Protein AF-R8W8S2-F1 (afdb_monomer_lite)

pLDDT: mean 84.97, std 9.74, range [51.38, 93.69]

Sequence (87 aa):
MNDCIKAEMEYREWRECPLWYCVKTLLRADGKMESEIVSDEKTKIPIAIQSLEKPQDGVFEDASGTTYYTYHQGYEAAAKQVAAASI

Secondary structure (DSSP, 8-state):
-HHHHHHHHHHHHHHHSPEEEEEEEEEETTS-EEEEE-B-TTT-PBPEEE-SSPPPPEEEEETTEEEEEEEEESHHHHHHHHHHTT-

Organism: NCBI:txid1203606

Radius of gyration: 16.97 Å; chains: 1; bounding box: 44×24×46 Å

Structure (mmCIF, N/CA/C/O backbone):
data_AF-R8W8S2-F1
#
_entry.id   AF-R8W8S2-F1
#
loop_
_atom_site.group_PDB
_atom_site.id
_atom_site.type_symbol
_atom_site.label_atom_id
_atom_site.label_alt_id
_atom_site.label_comp_id
_atom_site.label_asym_id
_atom_site.label_entity_id
_atom_site.label_seq_id
_atom_site.pdbx_PDB_ins_code
_atom_site.Cartn_x
_atom_site.Cartn_y
_atom_site.Cartn_z
_atom_site.occupancy
_atom_site.B_iso_or_equiv
_atom_site.auth_seq_id
_atom_site.auth_comp_id
_atom_site.auth_asym_id
_atom_site.auth_atom_id
_atom_site.pdbx_PDB_model_num
ATOM 1 N N . MET A 1 1 ? 29.539 3.924 -29.828 1.00 51.38 1 MET A N 1
ATOM 2 C CA . MET A 1 1 ? 28.867 2.604 -29.798 1.00 51.38 1 MET A CA 1
ATOM 3 C C . MET A 1 1 ? 28.556 2.118 -28.376 1.00 51.38 1 MET A C 1
ATOM 5 O O . MET A 1 1 ? 27.646 1.318 -28.240 1.00 51.38 1 MET A O 1
ATOM 9 N N . ASN A 1 2 ? 29.215 2.643 -27.328 1.00 61.66 2 ASN A N 1
ATOM 10 C CA . ASN A 1 2 ? 28.905 2.316 -25.923 1.00 61.66 2 ASN A CA 1
ATOM 11 C C . ASN A 1 2 ? 27.618 2.956 -25.365 1.00 61.66 2 ASN A C 1
ATOM 13 O O . ASN A 1 2 ? 27.036 2.391 -24.448 1.00 61.66 2 ASN A O 1
ATOM 17 N N . ASP A 1 3 ? 27.155 4.084 -25.913 1.00 67.94 3 ASP A N 1
ATOM 18 C CA . ASP A 1 3 ? 25.942 4.772 -25.429 1.00 67.94 3 ASP A CA 1
ATOM 19 C C . ASP A 1 3 ? 24.665 3.937 -25.588 1.00 67.94 3 ASP A C 1
ATOM 21 O O . ASP A 1 3 ? 23.837 3.886 -24.687 1.00 67.94 3 ASP A O 1
ATOM 25 N N . CYS A 1 4 ? 24.536 3.221 -26.709 1.00 69.75 4 CYS A N 1
ATOM 26 C CA . CYS A 1 4 ? 23.357 2.400 -26.994 1.00 69.75 4 CYS A CA 1
ATOM 27 C C . CYS A 1 4 ? 23.251 1.208 -26.029 1.00 69.75 4 CYS A C 1
ATOM 29 O O . CYS A 1 4 ? 22.177 0.894 -25.538 1.00 69.75 4 CYS A O 1
ATOM 31 N N . ILE A 1 5 ? 24.385 0.581 -25.697 1.00 73.94 5 ILE A N 1
ATOM 32 C CA . ILE A 1 5 ? 24.424 -0.542 -24.750 1.00 73.94 5 ILE A CA 1
ATOM 33 C C . ILE A 1 5 ? 24.096 -0.059 -23.335 1.00 73.94 5 ILE A C 1
ATOM 35 O O . ILE A 1 5 ? 23.368 -0.732 -22.614 1.00 73.94 5 ILE A O 1
ATOM 39 N N . LYS A 1 6 ? 24.602 1.116 -22.948 1.00 73.25 6 LYS A N 1
ATOM 40 C CA . LYS A 1 6 ? 24.347 1.686 -21.625 1.00 73.25 6 LYS A CA 1
ATOM 41 C C . LYS A 1 6 ? 22.864 2.033 -21.438 1.00 73.25 6 LYS A C 1
ATOM 43 O O . LYS A 1 6 ? 22.271 1.598 -20.460 1.00 73.25 6 LYS A O 1
ATOM 48 N N . ALA A 1 7 ? 22.255 2.685 -22.429 1.00 71.88 7 ALA A N 1
ATOM 49 C CA . ALA A 1 7 ? 20.830 3.006 -22.412 1.00 71.88 7 ALA A CA 1
ATOM 50 C C . ALA A 1 7 ? 19.938 1.752 -22.342 1.00 71.88 7 ALA A C 1
ATOM 52 O O . ALA A 1 7 ? 18.968 1.728 -21.588 1.00 71.88 7 ALA A O 1
ATOM 53 N N . GLU A 1 8 ? 20.282 0.691 -23.080 1.00 73.00 8 GLU A N 1
ATOM 54 C CA . GLU A 1 8 ? 19.548 -0.582 -23.030 1.00 73.00 8 GLU A CA 1
ATOM 55 C C . GLU A 1 8 ? 19.677 -1.282 -21.667 1.00 73.00 8 GLU A C 1
ATOM 57 O O . GLU A 1 8 ? 18.715 -1.885 -21.189 1.00 73.00 8 GLU A O 1
ATOM 62 N N . MET A 1 9 ? 20.842 -1.191 -21.016 1.00 73.62 9 MET A N 1
ATOM 63 C CA . MET A 1 9 ? 21.038 -1.703 -19.655 1.00 73.62 9 MET A CA 1
ATOM 64 C C . MET A 1 9 ? 20.210 -0.913 -18.638 1.00 73.62 9 MET A C 1
ATOM 66 O O . MET A 1 9 ? 19.442 -1.518 -17.897 1.00 73.62 9 MET A O 1
ATOM 70 N N . GLU A 1 10 ? 20.262 0.420 -18.687 1.00 73.31 10 GLU A N 1
ATOM 71 C CA . GLU A 1 10 ? 19.490 1.299 -17.799 1.00 73.31 10 GLU A CA 1
ATOM 72 C C . GLU A 1 10 ? 17.973 1.085 -17.965 1.00 73.31 10 GLU A C 1
ATOM 74 O O . GLU A 1 10 ? 17.232 1.012 -16.983 1.00 73.31 10 GLU A O 1
ATOM 79 N N . TYR A 1 11 ? 17.498 0.911 -19.204 1.00 68.75 11 TYR A N 1
ATOM 80 C CA . TYR A 1 11 ? 16.094 0.605 -19.487 1.00 68.75 11 TYR A CA 1
ATOM 81 C C . TYR A 1 11 ? 15.672 -0.754 -18.925 1.00 68.75 11 TYR A C 1
ATOM 83 O O . TYR A 1 11 ? 14.568 -0.913 -18.398 1.00 68.75 11 TYR A O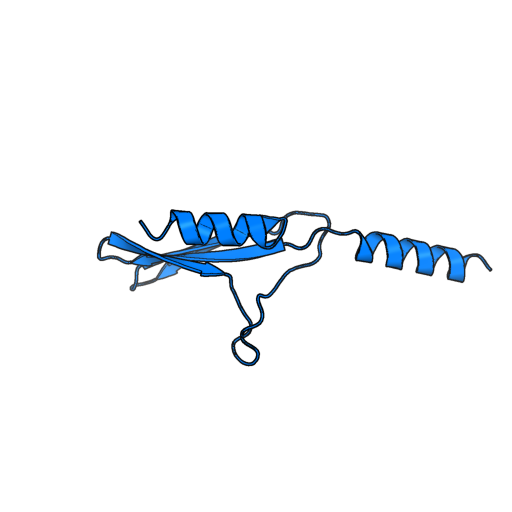 1
ATOM 91 N N . ARG A 1 12 ? 16.552 -1.749 -19.033 1.00 69.00 12 ARG A N 1
ATOM 92 C CA . ARG A 1 12 ? 16.309 -3.090 -18.519 1.00 69.00 12 ARG A CA 1
ATOM 93 C C . ARG A 1 12 ? 16.271 -3.103 -16.990 1.00 69.00 12 ARG A C 1
ATOM 95 O O . ARG A 1 12 ? 15.338 -3.663 -16.426 1.00 69.00 12 ARG A O 1
ATOM 102 N N . GLU A 1 13 ? 17.212 -2.428 -16.340 1.00 68.69 13 GLU A N 1
ATOM 103 C CA . GLU A 1 13 ? 17.244 -2.262 -14.884 1.00 68.69 13 GLU A CA 1
ATOM 104 C C . GLU A 1 13 ? 15.975 -1.566 -14.376 1.00 68.69 13 GLU A C 1
ATOM 106 O O . GLU A 1 13 ? 15.335 -2.052 -13.447 1.00 68.69 13 GLU A O 1
ATOM 111 N N . TRP A 1 14 ? 15.537 -0.496 -15.047 1.00 70.31 14 TRP A N 1
ATOM 112 C CA . TRP A 1 14 ? 14.273 0.173 -14.737 1.00 70.31 14 TRP A CA 1
ATOM 113 C C . TRP A 1 14 ? 13.059 -0.746 -14.933 1.00 70.31 14 TRP A C 1
ATOM 115 O O . TRP A 1 14 ? 12.174 -0.795 -14.082 1.00 70.31 14 TRP A O 1
ATOM 125 N N . ARG A 1 15 ? 13.022 -1.527 -16.020 1.00 68.88 15 ARG A N 1
ATOM 126 C CA . ARG A 1 15 ? 11.918 -2.452 -16.318 1.00 68.88 15 ARG A CA 1
ATOM 127 C C . ARG A 1 15 ? 11.817 -3.598 -15.308 1.00 68.88 15 ARG A C 1
ATOM 129 O O . ARG A 1 15 ? 10.715 -4.079 -15.054 1.00 68.88 15 ARG A O 1
ATOM 136 N N . GLU A 1 16 ? 12.947 -4.046 -14.773 1.00 77.44 16 GLU A N 1
ATOM 137 C CA . GLU A 1 16 ? 13.024 -5.128 -13.786 1.00 77.44 16 GLU A CA 1
ATOM 138 C C . GLU A 1 16 ? 12.796 -4.633 -12.342 1.00 77.44 16 GLU A C 1
ATOM 140 O O . GLU A 1 16 ? 12.627 -5.453 -11.437 1.00 77.44 16 GLU A O 1
ATOM 145 N N . CYS A 1 17 ? 12.719 -3.314 -12.110 1.00 84.62 17 CYS A N 1
ATOM 146 C CA . CYS A 1 17 ? 12.413 -2.761 -10.792 1.00 84.62 17 CYS A CA 1
ATOM 147 C C . CYS A 1 17 ? 11.027 -3.203 -10.288 1.00 84.62 17 CYS A C 1
ATOM 149 O O . CYS A 1 17 ? 10.047 -3.196 -11.047 1.00 84.62 17 CYS A O 1
ATOM 151 N N . PRO A 1 18 ? 10.910 -3.522 -8.986 1.00 86.38 18 PRO A N 1
ATOM 152 C CA . PRO A 1 18 ? 9.641 -3.898 -8.398 1.00 86.38 18 PRO A CA 1
ATOM 153 C C . PRO A 1 18 ? 8.624 -2.756 -8.443 1.00 86.38 18 PRO A C 1
ATOM 155 O O . PRO A 1 18 ? 8.952 -1.571 -8.349 1.00 86.38 18 PRO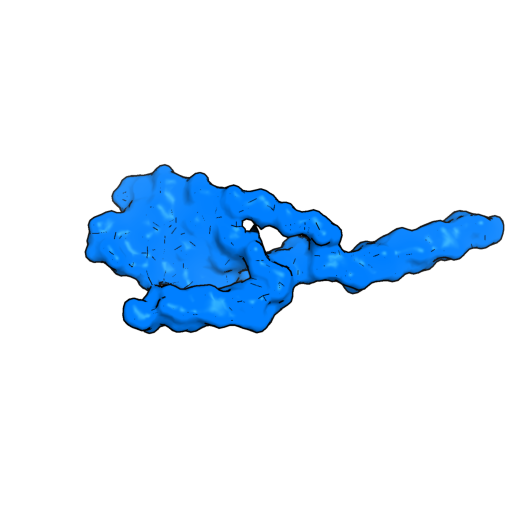 A O 1
ATOM 158 N N . LEU A 1 19 ? 7.357 -3.149 -8.565 1.00 91.06 19 LEU A N 1
ATOM 159 C CA . LEU A 1 19 ? 6.212 -2.254 -8.475 1.00 91.06 19 LEU A CA 1
ATOM 160 C C . LEU A 1 19 ? 5.700 -2.231 -7.038 1.00 91.06 19 LEU A C 1
ATOM 162 O O . LEU A 1 19 ? 5.299 -3.264 -6.498 1.00 91.06 19 LEU A O 1
ATOM 166 N N . TRP A 1 20 ? 5.685 -1.049 -6.438 1.00 92.44 20 TRP A N 1
ATOM 167 C CA . TRP A 1 20 ? 5.211 -0.816 -5.081 1.00 92.44 20 TRP A CA 1
ATOM 168 C C . TRP A 1 20 ? 3.815 -0.212 -5.103 1.00 92.44 20 TRP A C 1
ATOM 170 O O . TRP A 1 20 ? 3.628 0.907 -5.576 1.00 92.44 20 TRP A O 1
ATOM 180 N N . TYR A 1 21 ? 2.844 -0.938 -4.565 1.00 93.56 21 TYR A N 1
ATOM 181 C CA . TYR A 1 21 ? 1.464 -0.485 -4.433 1.00 93.56 21 TYR A CA 1
ATOM 182 C C . TYR A 1 21 ? 1.245 0.078 -3.035 1.00 93.56 21 TYR A C 1
ATOM 184 O O . TYR A 1 21 ? 1.643 -0.536 -2.043 1.00 93.56 21 TYR A O 1
ATOM 192 N N . CYS A 1 22 ? 0.608 1.242 -2.961 1.00 93.56 22 CYS A N 1
ATOM 193 C CA . CYS A 1 22 ? 0.263 1.865 -1.692 1.00 93.56 22 CYS A CA 1
ATOM 194 C C . CYS A 1 22 ? -1.110 1.374 -1.228 1.00 93.56 22 CYS A C 1
ATOM 196 O O . CYS A 1 22 ? -2.087 1.444 -1.976 1.00 93.56 22 CYS A O 1
ATOM 198 N N . VAL A 1 23 ? -1.187 0.897 0.009 1.00 93.69 23 VAL A N 1
ATOM 199 C CA . VAL A 1 23 ? -2.439 0.608 0.706 1.00 93.69 23 VAL A CA 1
ATOM 200 C C . VAL A 1 23 ? -2.680 1.721 1.710 1.00 93.69 23 VAL A C 1
ATOM 202 O O . VAL A 1 23 ? -1.836 1.991 2.563 1.00 93.69 23 VAL A O 1
ATOM 205 N N . LYS A 1 24 ? -3.838 2.362 1.598 1.00 93.56 24 LYS A N 1
ATOM 206 C CA . LYS A 1 24 ? -4.333 3.356 2.539 1.00 93.56 24 LYS A CA 1
ATOM 207 C C . LYS A 1 24 ? -5.276 2.659 3.511 1.00 93.56 24 LYS A C 1
ATOM 209 O O . LYS A 1 24 ? -6.307 2.145 3.093 1.00 93.56 24 LYS A O 1
ATOM 214 N N . THR A 1 25 ? -4.939 2.671 4.793 1.00 92.06 25 THR A N 1
ATOM 215 C CA . THR A 1 25 ? -5.775 2.144 5.875 1.00 92.06 25 THR A CA 1
ATOM 216 C C . THR A 1 25 ? -6.201 3.285 6.783 1.00 92.06 25 THR A C 1
ATOM 218 O O . THR A 1 25 ? -5.365 3.884 7.449 1.00 92.06 25 THR A O 1
ATOM 221 N N . LEU A 1 26 ? -7.493 3.587 6.826 1.00 91.94 26 LEU A N 1
ATOM 222 C CA . LEU A 1 26 ? -8.085 4.560 7.733 1.00 91.94 26 LEU A CA 1
ATOM 223 C C . LEU A 1 26 ? -8.625 3.848 8.974 1.00 91.94 26 LEU A C 1
ATOM 225 O O . LEU A 1 26 ? -9.579 3.078 8.888 1.00 91.94 26 LEU A O 1
ATOM 229 N N . LEU A 1 27 ? -8.048 4.151 10.133 1.00 90.38 27 LEU A N 1
ATOM 230 C CA . LEU A 1 27 ? -8.612 3.832 11.437 1.00 90.38 27 LEU A CA 1
ATOM 231 C C . LEU A 1 27 ? -9.452 5.022 11.904 1.00 90.38 27 LEU A C 1
ATOM 233 O O . LEU A 1 27 ? -8.911 6.035 12.347 1.00 90.38 27 LEU A O 1
ATOM 237 N N . ARG A 1 28 ? -10.776 4.915 11.789 1.00 88.19 28 ARG A N 1
ATOM 238 C CA . ARG A 1 28 ? -11.700 5.963 12.240 1.00 88.19 28 ARG A CA 1
ATOM 239 C C . ARG A 1 28 ? -11.751 6.040 13.763 1.00 88.19 28 ARG A C 1
ATOM 241 O O . ARG A 1 28 ? -11.585 5.036 14.451 1.00 88.19 28 ARG A O 1
ATOM 248 N N . ALA A 1 29 ? -12.117 7.211 14.284 1.00 83.25 29 ALA A N 1
ATOM 249 C CA . ALA A 1 29 ? -12.340 7.420 15.720 1.00 83.25 29 ALA A CA 1
ATOM 250 C C . ALA A 1 29 ? -13.422 6.497 16.332 1.00 83.25 29 ALA A C 1
ATOM 252 O O . ALA A 1 29 ? -13.380 6.201 17.521 1.00 83.25 29 ALA A O 1
ATOM 253 N N . ASP A 1 30 ? -14.361 6.006 15.513 1.00 84.00 30 ASP A N 1
ATOM 254 C CA . ASP A 1 30 ? -15.397 5.026 15.891 1.00 84.00 30 ASP A CA 1
ATOM 255 C C . ASP A 1 30 ? -14.849 3.586 16.037 1.00 84.00 30 ASP A C 1
ATOM 257 O O . ASP A 1 30 ? -15.590 2.656 16.333 1.00 84.00 30 ASP A O 1
ATOM 261 N N . GLY A 1 31 ? -13.549 3.370 15.795 1.00 81.75 31 GLY A N 1
ATOM 262 C CA . GLY A 1 31 ? -12.894 2.060 15.865 1.00 81.75 31 GLY A CA 1
ATOM 263 C C . GLY A 1 31 ? -13.013 1.215 14.593 1.00 81.75 31 GLY A C 1
ATOM 264 O O . GLY A 1 31 ? -12.468 0.116 14.537 1.00 81.75 31 GLY A O 1
ATOM 265 N N . LYS A 1 32 ? -13.690 1.719 13.554 1.00 85.56 32 LYS A N 1
ATOM 266 C CA . LYS A 1 32 ? -13.776 1.058 12.243 1.00 85.56 32 LYS A CA 1
ATOM 267 C C . LYS A 1 32 ? -12.486 1.231 11.448 1.00 85.56 32 LYS A C 1
ATOM 269 O O . LYS A 1 32 ? -11.951 2.338 11.378 1.00 85.56 32 LYS A O 1
ATOM 274 N N . MET A 1 33 ? -12.045 0.152 10.808 1.00 88.56 33 MET A N 1
ATOM 275 C CA . MET A 1 33 ? -10.927 0.154 9.869 1.00 88.56 33 MET A CA 1
ATOM 276 C C . MET A 1 33 ? -11.448 0.019 8.440 1.00 88.56 33 MET A C 1
ATOM 278 O O . MET A 1 33 ? -12.269 -0.846 8.152 1.00 88.56 33 MET A O 1
ATOM 282 N N . GLU A 1 34 ? -10.968 0.878 7.550 1.00 88.62 34 GLU A N 1
ATOM 283 C CA . GLU A 1 34 ? -11.223 0.792 6.114 1.00 88.62 34 GLU A CA 1
ATOM 284 C C . GLU A 1 34 ? -9.883 0.793 5.390 1.00 88.62 34 GLU A C 1
ATOM 286 O O . GLU A 1 34 ? -9.080 1.704 5.580 1.00 88.62 34 GLU A O 1
ATOM 291 N N . SER A 1 35 ? -9.635 -0.218 4.562 1.00 91.00 35 SER A N 1
ATOM 292 C CA . SER A 1 35 ? -8.416 -0.307 3.762 1.00 91.00 35 SER A CA 1
ATOM 293 C C . SER A 1 35 ? -8.747 -0.313 2.281 1.00 91.00 35 SER A C 1
ATOM 295 O O . SER A 1 35 ? -9.640 -1.027 1.835 1.00 91.00 35 SER A O 1
ATOM 297 N N . GLU A 1 36 ? -7.988 0.445 1.503 1.00 92.12 36 GLU A N 1
ATOM 298 C CA . GLU A 1 36 ? -8.099 0.494 0.049 1.00 92.12 36 GLU A CA 1
ATOM 299 C C . GLU A 1 36 ? -6.713 0.578 -0.596 1.00 92.12 36 GLU A C 1
ATOM 301 O O . GLU A 1 36 ? -5.770 1.131 -0.026 1.00 92.12 36 GLU A O 1
ATOM 306 N N . ILE A 1 37 ? -6.569 0.025 -1.802 1.00 93.25 37 ILE A N 1
ATOM 307 C CA . ILE A 1 37 ? -5.365 0.247 -2.610 1.00 93.25 37 ILE A CA 1
ATOM 308 C C . ILE A 1 37 ? -5.508 1.620 -3.262 1.00 93.25 37 ILE A C 1
ATOM 310 O O . ILE A 1 37 ? -6.500 1.879 -3.947 1.00 93.25 37 ILE A O 1
ATOM 314 N N . VAL A 1 38 ? -4.507 2.481 -3.083 1.00 92.06 38 VAL A N 1
ATOM 315 C CA . VAL A 1 38 ? -4.500 3.821 -3.673 1.00 92.06 38 VAL A CA 1
ATOM 316 C C . VAL A 1 38 ? -4.578 3.702 -5.194 1.00 92.06 38 VAL A C 1
ATOM 318 O O . VAL A 1 38 ? -3.756 3.050 -5.843 1.00 92.06 38 VAL A O 1
ATOM 321 N N . SER A 1 39 ? -5.591 4.342 -5.765 1.00 92.00 39 SER A N 1
ATOM 322 C CA . SER A 1 39 ? -5.863 4.352 -7.197 1.00 92.00 39 SER A CA 1
ATOM 323 C C . SER A 1 39 ? -6.041 5.778 -7.699 1.00 92.00 39 SER A C 1
ATOM 325 O O . SER A 1 39 ? -6.372 6.687 -6.938 1.00 92.00 39 SER A O 1
ATOM 327 N N . ASP A 1 40 ? -5.786 5.980 -8.987 1.00 89.81 40 ASP A N 1
ATOM 328 C CA . ASP A 1 40 ? -5.977 7.275 -9.627 1.00 89.81 40 ASP A CA 1
ATOM 329 C C . ASP A 1 40 ? -7.465 7.649 -9.652 1.00 89.81 40 ASP A C 1
ATOM 331 O O . ASP A 1 40 ? -8.330 6.849 -10.018 1.00 89.81 40 ASP A O 1
ATOM 335 N N . GLU A 1 41 ? -7.780 8.890 -9.284 1.00 86.94 41 GLU A N 1
ATOM 336 C CA . GLU A 1 41 ? -9.166 9.317 -9.101 1.00 86.94 41 GLU A CA 1
ATOM 337 C C . GLU A 1 41 ? -9.982 9.283 -10.399 1.00 86.94 41 GLU A C 1
ATOM 339 O O . GLU A 1 41 ? -11.192 9.037 -10.340 1.00 86.94 41 GLU A O 1
ATOM 344 N N . LYS A 1 42 ? -9.330 9.497 -11.552 1.00 88.31 42 LYS A N 1
ATOM 345 C CA . LYS A 1 42 ? -9.974 9.589 -12.870 1.00 88.31 42 LYS A CA 1
ATOM 346 C C . LYS A 1 42 ? -10.133 8.228 -13.536 1.00 88.31 42 LYS A C 1
ATOM 348 O O . LYS A 1 42 ? -11.189 7.936 -14.086 1.00 88.31 42 LYS A O 1
ATOM 353 N N . THR A 1 43 ? -9.086 7.413 -13.511 1.00 85.69 43 THR A N 1
ATOM 354 C CA . THR A 1 43 ? -9.024 6.125 -14.215 1.00 85.69 43 THR A CA 1
ATOM 355 C C . THR A 1 43 ? -9.409 4.945 -13.331 1.00 85.69 43 THR A C 1
ATOM 357 O O . THR A 1 43 ? -9.713 3.878 -13.857 1.00 85.69 43 THR A O 1
ATOM 360 N N . LYS A 1 44 ? -9.415 5.122 -12.000 1.00 85.50 44 LYS A N 1
ATOM 361 C CA . LYS A 1 44 ? -9.608 4.059 -10.997 1.00 85.50 44 LYS A CA 1
ATOM 362 C C . LYS A 1 44 ? -8.586 2.923 -11.102 1.00 85.50 44 LYS A C 1
ATOM 364 O O . LYS A 1 44 ? -8.795 1.842 -10.558 1.00 85.50 44 LYS A O 1
ATOM 369 N N . ILE A 1 45 ? -7.467 3.169 -11.783 1.00 87.69 45 ILE A N 1
ATOM 370 C CA . ILE A 1 45 ? -6.376 2.208 -11.911 1.00 87.69 45 ILE A CA 1
ATOM 371 C C . ILE A 1 45 ? -5.473 2.346 -10.675 1.00 87.69 45 ILE A C 1
ATOM 373 O O . ILE A 1 45 ? -5.115 3.472 -10.316 1.00 87.69 45 ILE A O 1
ATOM 377 N N . PRO A 1 46 ? -5.099 1.237 -10.010 1.00 88.81 46 PRO A N 1
ATOM 378 C CA . PRO A 1 46 ? -4.156 1.260 -8.898 1.00 88.81 46 PRO A CA 1
ATOM 379 C C . PRO A 1 46 ? -2.831 1.914 -9.293 1.00 88.81 46 PRO A C 1
ATOM 381 O O . PRO A 1 46 ? -2.234 1.555 -10.312 1.00 88.81 46 PRO A O 1
ATOM 384 N N . ILE A 1 47 ? -2.361 2.851 -8.473 1.00 88.94 47 ILE A N 1
ATOM 385 C CA . ILE A 1 47 ? -1.087 3.532 -8.703 1.00 88.94 47 ILE A CA 1
ATOM 386 C C . ILE A 1 47 ? 0.025 2.682 -8.092 1.00 88.94 47 ILE A C 1
ATOM 388 O O . ILE A 1 47 ? -0.050 2.282 -6.928 1.00 88.94 47 ILE A O 1
ATOM 392 N N . ALA A 1 48 ? 1.071 2.432 -8.877 1.00 90.56 48 ALA A N 1
ATOM 393 C CA . ALA A 1 48 ? 2.285 1.782 -8.412 1.00 90.56 48 ALA A CA 1
ATOM 394 C C . ALA A 1 48 ? 3.508 2.666 -8.648 1.00 90.56 48 ALA A C 1
ATOM 396 O O . ALA A 1 48 ? 3.624 3.330 -9.678 1.00 90.56 48 ALA A O 1
ATOM 397 N N . ILE A 1 49 ? 4.434 2.634 -7.696 1.00 89.94 49 ILE A N 1
ATOM 398 C CA . ILE A 1 49 ? 5.742 3.273 -7.800 1.00 89.94 49 ILE A CA 1
ATOM 399 C C . ILE A 1 49 ? 6.734 2.211 -8.252 1.00 89.94 49 ILE A C 1
ATOM 401 O O . ILE A 1 49 ? 6.930 1.211 -7.563 1.00 89.94 49 ILE A O 1
ATOM 405 N N . GLN A 1 50 ? 7.366 2.418 -9.403 1.00 88.38 50 GLN A N 1
ATOM 406 C CA . GLN A 1 50 ? 8.463 1.565 -9.836 1.00 88.38 50 GLN A CA 1
ATOM 407 C C . GLN A 1 50 ? 9.764 2.073 -9.221 1.00 88.38 50 GLN A C 1
ATOM 409 O O . GLN A 1 50 ? 10.225 3.166 -9.544 1.00 88.38 50 GLN A O 1
ATOM 414 N N . SER A 1 51 ? 10.330 1.296 -8.305 1.00 87.38 51 SER A N 1
ATOM 415 C CA . SER A 1 51 ? 11.556 1.659 -7.594 1.00 87.38 51 SER A CA 1
ATOM 416 C C . SER A 1 51 ? 12.244 0.405 -7.084 1.00 87.38 51 SER A C 1
ATOM 418 O O . SER A 1 51 ? 11.572 -0.535 -6.664 1.00 87.38 51 SER A O 1
ATOM 420 N N . LEU A 1 52 ? 13.576 0.397 -7.087 1.00 86.50 52 LEU A N 1
ATOM 421 C CA . LEU A 1 52 ? 14.358 -0.692 -6.501 1.00 86.50 52 LEU A CA 1
ATOM 422 C C . LEU A 1 52 ? 14.169 -0.753 -4.977 1.00 86.50 52 LEU A C 1
ATOM 424 O O . LEU A 1 52 ? 14.091 -1.828 -4.387 1.00 86.50 52 LEU A O 1
ATOM 428 N N . GLU A 1 53 ? 14.061 0.419 -4.356 1.00 88.38 53 GLU A N 1
ATOM 429 C CA . GLU A 1 53 ? 13.912 0.578 -2.915 1.00 88.38 53 GLU A CA 1
ATOM 430 C C . GLU A 1 53 ? 12.441 0.720 -2.529 1.00 88.38 53 GLU A C 1
ATOM 432 O O . GLU A 1 53 ? 11.658 1.373 -3.229 1.00 88.38 53 GLU A O 1
ATOM 437 N N . LYS A 1 54 ? 12.082 0.135 -1.381 1.00 88.88 54 LYS A N 1
ATOM 438 C CA . LYS A 1 54 ? 10.751 0.286 -0.795 1.00 88.88 54 LYS A CA 1
ATOM 439 C C . LYS A 1 54 ? 10.511 1.766 -0.446 1.00 88.88 54 LYS A C 1
ATOM 441 O O . LYS A 1 54 ? 11.286 2.317 0.338 1.00 88.88 54 LYS A O 1
ATOM 446 N N . PRO A 1 55 ? 9.425 2.392 -0.937 1.00 92.12 55 PRO A N 1
ATOM 447 C CA . PRO A 1 55 ? 9.031 3.720 -0.484 1.00 92.12 55 PRO A CA 1
ATOM 448 C C . PRO A 1 55 ? 8.723 3.726 1.018 1.00 92.12 55 PRO A C 1
ATOM 450 O O . PRO A 1 55 ? 8.188 2.757 1.560 1.00 92.12 55 PRO A O 1
ATOM 453 N N . GLN A 1 56 ? 9.046 4.824 1.696 1.00 91.31 56 GLN A N 1
ATOM 454 C CA . GLN A 1 56 ? 8.799 4.947 3.129 1.00 91.31 56 GLN A CA 1
ATOM 455 C C . GLN A 1 56 ? 7.294 4.945 3.433 1.00 91.31 56 GLN A C 1
ATOM 457 O O . GLN A 1 56 ? 6.523 5.675 2.810 1.00 91.31 56 GLN A O 1
ATOM 462 N N . ASP A 1 57 ? 6.893 4.137 4.416 1.00 93.25 57 ASP A N 1
ATOM 463 C CA . ASP A 1 57 ? 5.519 4.119 4.916 1.00 93.25 57 ASP A CA 1
ATOM 464 C C . ASP A 1 57 ? 5.189 5.447 5.623 1.00 93.25 57 ASP A C 1
ATOM 466 O O . ASP A 1 57 ? 6.042 6.057 6.274 1.00 93.25 57 ASP A O 1
ATOM 470 N N . GLY A 1 58 ? 3.943 5.896 5.495 1.00 91.56 58 GLY A N 1
ATOM 471 C CA . GLY A 1 58 ? 3.472 7.166 6.043 1.00 91.56 58 GLY A CA 1
ATOM 472 C C . GLY A 1 58 ? 2.351 6.976 7.056 1.00 91.56 58 GLY A C 1
ATOM 473 O O . GLY A 1 58 ? 1.549 6.051 6.945 1.00 91.56 58 GLY A O 1
ATOM 474 N N . VAL A 1 59 ? 2.256 7.889 8.018 1.00 93.69 59 VAL A N 1
ATOM 475 C CA . VAL A 1 59 ? 1.098 8.011 8.908 1.00 93.69 59 VAL A CA 1
ATOM 476 C C . VAL A 1 59 ? 0.616 9.454 8.890 1.00 93.69 59 VAL A C 1
ATOM 478 O O . VAL A 1 59 ? 1.418 10.388 8.883 1.00 93.69 59 VAL A O 1
ATOM 481 N N . PHE A 1 60 ? -0.695 9.630 8.828 1.00 91.31 60 PHE A N 1
ATOM 482 C CA . PHE A 1 60 ? -1.349 10.925 8.819 1.00 91.31 60 PH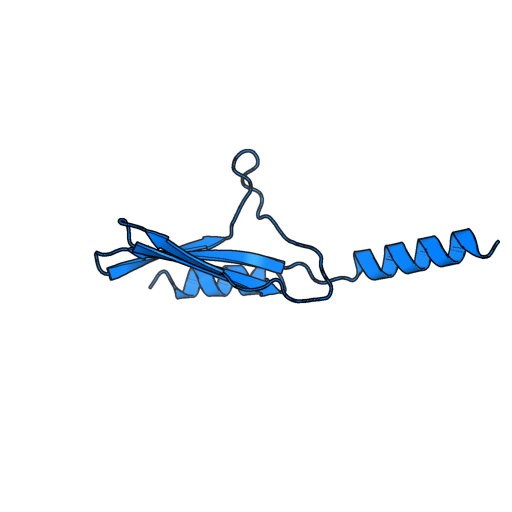E A CA 1
ATOM 483 C C . PHE A 1 60 ? -2.538 10.883 9.770 1.00 91.31 60 PHE A C 1
ATOM 485 O O . PHE A 1 60 ? -3.419 10.042 9.623 1.00 91.31 60 PHE A O 1
ATOM 492 N N . GLU A 1 61 ? -2.559 11.781 10.745 1.00 92.38 61 GLU A N 1
ATOM 493 C CA . GLU A 1 61 ? -3.596 11.844 11.771 1.00 92.38 61 GLU A CA 1
ATOM 494 C C . GLU A 1 61 ? -4.434 13.106 11.576 1.00 92.38 61 GLU A C 1
ATOM 496 O O . GLU A 1 61 ? -3.895 14.211 11.487 1.00 92.38 61 GLU A O 1
ATOM 501 N N . ASP A 1 62 ? -5.754 12.940 11.511 1.00 89.06 62 ASP A N 1
ATOM 502 C CA . ASP A 1 62 ? -6.715 14.035 11.411 1.00 89.06 62 ASP A CA 1
ATOM 503 C C . ASP A 1 62 ? -7.902 13.837 12.367 1.00 89.06 62 ASP A C 1
ATOM 505 O O . ASP A 1 62 ? -7.997 12.843 13.086 1.00 89.06 62 ASP A O 1
ATOM 509 N N . ALA A 1 63 ? -8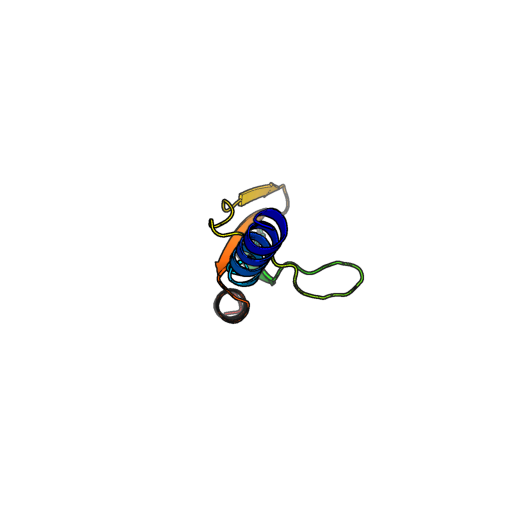.831 14.797 12.393 1.00 85.38 63 ALA A N 1
ATOM 510 C CA . ALA A 1 63 ? -10.007 14.752 13.266 1.00 85.38 63 ALA A CA 1
ATOM 511 C C . ALA A 1 63 ? -10.927 13.538 13.010 1.00 85.38 63 ALA A C 1
ATOM 513 O O . ALA A 1 63 ? -11.705 13.157 13.884 1.00 85.38 63 ALA A O 1
ATOM 514 N N . SER A 1 64 ? -10.846 12.935 11.824 1.00 80.88 64 SER A N 1
ATOM 515 C CA . SER A 1 64 ? -11.621 11.762 11.409 1.00 80.88 64 SER A CA 1
ATOM 516 C C . SER A 1 64 ? -11.001 10.441 11.879 1.00 80.88 64 SER A C 1
ATOM 518 O O . SER A 1 64 ? -11.714 9.438 11.995 1.00 80.88 64 SER A O 1
ATOM 520 N N . GLY A 1 65 ? -9.692 10.423 12.153 1.00 88.62 65 GLY A N 1
ATOM 521 C CA . GLY A 1 65 ? -8.953 9.227 12.543 1.00 88.62 65 GLY A CA 1
ATOM 522 C C . GLY A 1 65 ? -7.485 9.234 12.112 1.00 88.62 65 GLY A C 1
ATOM 523 O O . GLY A 1 65 ? -6.919 10.264 11.749 1.00 88.62 65 GLY A O 1
ATOM 524 N N . THR A 1 66 ? -6.869 8.054 12.132 1.00 92.62 66 THR A N 1
ATOM 525 C CA . THR A 1 66 ? -5.476 7.847 11.719 1.00 92.62 66 THR A CA 1
ATOM 526 C C . THR A 1 66 ? -5.432 7.100 10.393 1.00 92.62 66 THR A C 1
ATOM 528 O O . THR A 1 66 ? -5.916 5.976 10.281 1.00 92.62 66 THR A O 1
ATOM 531 N N . THR A 1 67 ? -4.832 7.712 9.379 1.00 93.50 67 THR A N 1
ATOM 532 C CA . THR A 1 67 ? -4.585 7.106 8.073 1.00 93.50 67 THR A CA 1
ATOM 533 C C . THR A 1 67 ? -3.153 6.585 7.995 1.00 93.50 67 THR A C 1
ATOM 535 O O . THR A 1 67 ? -2.195 7.343 8.127 1.00 93.50 67 THR A O 1
ATOM 538 N N . TYR A 1 68 ? -3.001 5.297 7.717 1.00 92.31 68 TYR A N 1
ATOM 539 C CA . TYR A 1 68 ? -1.728 4.630 7.474 1.00 92.31 68 TYR A CA 1
ATOM 540 C C . TYR A 1 68 ? -1.557 4.377 5.976 1.00 92.31 68 TYR A C 1
ATOM 542 O O . TYR A 1 68 ? -2.453 3.840 5.329 1.00 92.31 68 TYR A O 1
ATOM 550 N N . TYR A 1 69 ? -0.400 4.736 5.432 1.00 93.31 69 TYR A N 1
ATOM 551 C CA . TYR A 1 69 ? -0.002 4.465 4.054 1.00 93.31 69 TYR A CA 1
ATOM 552 C C . TYR A 1 69 ? 1.125 3.440 4.070 1.00 93.31 69 TYR A C 1
ATOM 554 O O . TYR A 1 69 ? 2.233 3.747 4.509 1.00 93.31 69 TYR A O 1
ATOM 562 N N . THR A 1 70 ? 0.847 2.222 3.614 1.00 93.00 70 THR A N 1
ATOM 563 C CA . THR A 1 70 ? 1.808 1.111 3.634 1.00 93.00 70 THR A CA 1
ATOM 564 C C . THR A 1 70 ? 2.124 0.655 2.217 1.00 93.00 70 THR A C 1
ATOM 566 O O . THR A 1 70 ? 1.215 0.445 1.413 1.00 93.00 70 THR A O 1
ATOM 569 N N . TYR A 1 71 ? 3.407 0.500 1.893 1.00 93.19 71 TYR A N 1
ATOM 570 C CA . TYR A 1 71 ? 3.837 0.069 0.563 1.00 93.19 71 TYR A CA 1
ATOM 571 C C . TYR A 1 71 ? 4.120 -1.430 0.512 1.00 93.19 71 TYR A C 1
ATOM 573 O O . TYR A 1 71 ? 4.886 -1.970 1.315 1.00 93.19 71 TYR A O 1
ATOM 581 N N . HIS A 1 72 ? 3.543 -2.091 -0.490 1.00 92.75 72 HIS A N 1
ATOM 582 C CA . HIS A 1 72 ? 3.683 -3.524 -0.721 1.00 92.75 72 HIS A CA 1
ATOM 583 C C . HIS A 1 72 ? 4.241 -3.801 -2.112 1.00 92.75 72 HIS A C 1
ATOM 585 O O . HIS A 1 72 ? 3.828 -3.187 -3.096 1.00 92.75 72 HIS A O 1
ATOM 591 N N . GLN A 1 73 ? 5.170 -4.749 -2.190 1.00 92.06 73 GLN A N 1
ATOM 592 C CA . GLN A 1 73 ? 5.733 -5.192 -3.456 1.00 92.06 73 GLN A CA 1
ATOM 593 C C . GLN A 1 73 ? 4.712 -6.071 -4.191 1.00 92.06 73 GLN A C 1
ATOM 595 O O . GLN A 1 73 ? 4.403 -7.1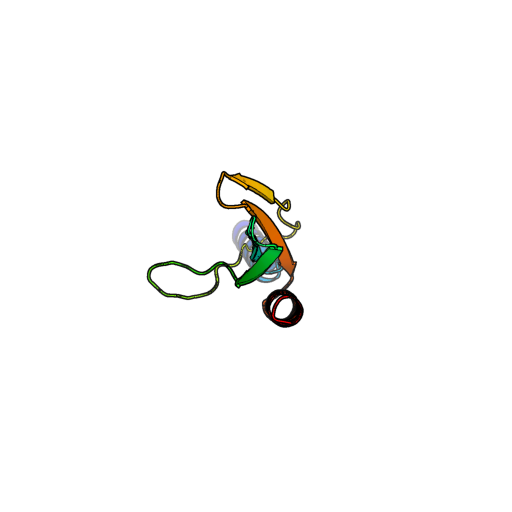79 -3.754 1.00 92.06 73 GLN A O 1
ATOM 600 N N . GLY A 1 74 ? 4.208 -5.575 -5.319 1.00 89.69 74 GLY A N 1
ATOM 601 C CA . GLY A 1 74 ? 3.220 -6.252 -6.154 1.00 89.69 74 GLY A CA 1
ATOM 602 C C . GLY A 1 74 ? 1.770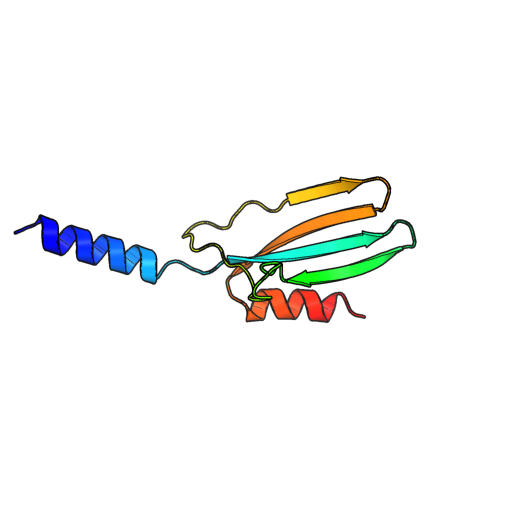 -6.086 -5.687 1.00 89.69 74 GLY A C 1
ATOM 603 O O . GLY A 1 74 ? 1.467 -5.911 -4.505 1.00 89.69 74 GLY A O 1
ATOM 604 N N . TYR A 1 75 ? 0.850 -6.168 -6.650 1.00 89.31 75 TYR A N 1
ATOM 605 C CA . TYR A 1 75 ? -0.580 -5.950 -6.419 1.00 89.31 75 TYR A CA 1
ATOM 606 C C . TYR A 1 75 ? -1.189 -7.004 -5.486 1.00 89.31 75 TYR A C 1
ATOM 608 O O . TYR A 1 75 ? -1.975 -6.672 -4.605 1.00 89.31 75 TYR A O 1
ATOM 616 N N . GLU A 1 76 ? -0.799 -8.272 -5.631 1.00 89.44 76 GLU A N 1
ATOM 617 C CA . GLU A 1 76 ? -1.332 -9.368 -4.813 1.00 89.44 76 GLU A CA 1
ATOM 618 C C . GLU A 1 76 ? -1.046 -9.181 -3.318 1.00 89.44 76 GLU A C 1
ATOM 620 O O . GLU A 1 76 ? -1.894 -9.491 -2.482 1.00 89.44 76 GLU A O 1
ATOM 625 N N . ALA A 1 77 ? 0.132 -8.657 -2.969 1.00 89.50 77 ALA A N 1
ATOM 626 C CA . ALA A 1 77 ? 0.488 -8.379 -1.582 1.00 89.50 77 ALA A CA 1
ATOM 627 C C . ALA A 1 77 ? -0.366 -7.239 -1.004 1.00 89.50 77 ALA A C 1
ATOM 629 O O . ALA A 1 77 ? -0.883 -7.367 0.105 1.00 89.50 77 ALA A O 1
ATOM 630 N N . ALA A 1 78 ? -0.579 -6.172 -1.779 1.00 90.25 78 ALA A N 1
ATOM 631 C CA . ALA A 1 78 ? -1.464 -5.073 -1.397 1.00 90.25 78 ALA A CA 1
ATOM 632 C C . ALA A 1 78 ? -2.925 -5.536 -1.233 1.00 90.25 78 ALA A C 1
ATOM 634 O O . ALA A 1 78 ? -3.574 -5.223 -0.236 1.00 90.25 78 ALA A O 1
ATOM 635 N N . ALA A 1 79 ? -3.430 -6.343 -2.170 1.00 89.38 79 ALA A N 1
ATOM 636 C CA . ALA A 1 79 ? -4.791 -6.873 -2.132 1.00 89.38 79 ALA A CA 1
ATOM 637 C C . ALA A 1 79 ? -5.033 -7.788 -0.922 1.00 89.38 79 ALA A C 1
ATOM 639 O O . ALA A 1 79 ? -6.096 -7.721 -0.304 1.00 89.38 79 ALA A O 1
ATOM 640 N N . LYS A 1 80 ? -4.039 -8.599 -0.533 1.00 89.69 80 LYS A N 1
ATOM 641 C CA . LYS A 1 80 ? -4.110 -9.421 0.686 1.00 89.69 80 LYS A CA 1
ATOM 642 C C . LYS A 1 80 ? -4.281 -8.576 1.945 1.00 89.69 80 LYS A C 1
ATOM 644 O O . LYS A 1 80 ? -5.063 -8.958 2.811 1.00 89.69 80 LYS A O 1
ATOM 649 N N . GLN A 1 81 ? -3.591 -7.439 2.044 1.00 86.69 81 GLN A N 1
ATOM 650 C CA . GLN A 1 81 ? -3.736 -6.551 3.199 1.00 86.69 81 GLN A CA 1
ATOM 651 C C . GLN A 1 81 ? -5.130 -5.921 3.261 1.00 86.69 81 GLN A C 1
ATOM 653 O O . GLN A 1 81 ? -5.750 -5.918 4.321 1.00 86.69 81 GLN A O 1
ATOM 658 N N . VAL A 1 82 ? -5.654 -5.455 2.125 1.00 89.12 82 VAL A N 1
ATOM 659 C CA . VAL A 1 82 ? -7.019 -4.913 2.050 1.00 89.12 82 VAL A CA 1
ATOM 660 C C . VAL A 1 82 ? -8.067 -5.961 2.440 1.00 89.12 82 VAL A C 1
ATOM 662 O O . VAL A 1 82 ? -8.973 -5.672 3.221 1.00 89.12 82 VAL A O 1
ATOM 665 N N . ALA A 1 83 ? -7.915 -7.198 1.960 1.00 87.69 83 ALA A N 1
ATOM 666 C CA . ALA A 1 83 ? -8.799 -8.300 2.331 1.00 87.69 83 ALA A CA 1
ATOM 667 C C . ALA A 1 83 ? -8.724 -8.647 3.830 1.00 87.69 83 ALA A C 1
ATOM 669 O O . ALA A 1 83 ? -9.752 -8.926 4.439 1.00 87.69 83 ALA A O 1
ATOM 670 N N . ALA A 1 84 ? -7.532 -8.606 4.436 1.00 83.81 84 ALA A N 1
ATOM 671 C CA . ALA A 1 84 ? -7.353 -8.901 5.858 1.00 83.81 84 ALA A CA 1
ATOM 672 C C . ALA A 1 84 ? -7.973 -7.837 6.781 1.00 83.81 84 ALA A C 1
ATOM 674 O O . ALA A 1 84 ? -8.418 -8.167 7.875 1.00 83.81 84 ALA A O 1
ATOM 675 N N . ALA A 1 85 ? -8.016 -6.578 6.342 1.00 74.50 85 ALA A N 1
ATOM 676 C CA . ALA A 1 85 ? -8.595 -5.472 7.103 1.00 74.50 85 ALA A CA 1
ATOM 677 C C . ALA A 1 85 ? -10.131 -5.382 7.010 1.00 74.50 85 ALA A C 1
ATOM 679 O O . ALA A 1 85 ? -10.734 -4.572 7.705 1.00 74.50 85 ALA A O 1
ATOM 680 N N . SER A 1 86 ? -10.766 -6.197 6.161 1.00 61.28 86 SER A N 1
ATOM 681 C CA . SER A 1 86 ? -12.219 -6.191 5.930 1.00 61.28 86 SER A CA 1
ATOM 682 C C . SER A 1 86 ? -12.994 -7.195 6.811 1.00 61.28 86 SER A C 1
ATOM 684 O O . SER A 1 86 ? -14.067 -7.644 6.406 1.00 61.28 86 SER A O 1
ATOM 686 N N . ILE A 1 87 ? -12.448 -7.591 7.971 1.00 51.38 87 ILE A N 1
ATOM 687 C CA . ILE A 1 87 ? -13.016 -8.604 8.892 1.00 51.38 87 ILE A CA 1
ATOM 688 C C . ILE A 1 87 ? -13.720 -7.961 10.087 1.00 51.38 87 ILE A C 1
ATOM 690 O O . ILE A 1 87 ? -13.133 -7.039 10.692 1.00 51.38 87 ILE A O 1
#

Foldseek 3Di:
DVVVVVVVVVVVVQVPFFWKWKKKWFQFPVRAIAIDTDADPPPRHTDTDRDNDFDDKDWDQDPGGIITIHIDGDPVRSVVVRVVSPD